Protein AF-A0A531N8F2-F1 (afdb_monomer_lite)

pLDDT: mean 98.04, std 1.01, range [92.44, 98.88]

Foldseek 3Di:
DWFWWAQFAAQPVRTDIDDDDADDAAAQKFKFQFPDFDDDPVQNCCSNVVPVLAPHDGAADGFWTWGFGCGDHHPDDPDDGGDTDIDRFDVPYGQRRRGRIGIGGPVD

Structure (mmCIF, N/CA/C/O backbone):
data_AF-A0A531N8F2-F1
#
_entry.id   AF-A0A531N8F2-F1
#
loop_
_atom_site.group_PDB
_atom_site.id
_atom_site.type_symbol
_atom_site.label_atom_id
_atom_site.label_alt_id
_atom_site.label_comp_id
_atom_site.label_asym_id
_atom_site.label_entity_id
_atom_site.label_seq_id
_atom_site.pdbx_PDB_ins_code
_atom_site.Cartn_x
_at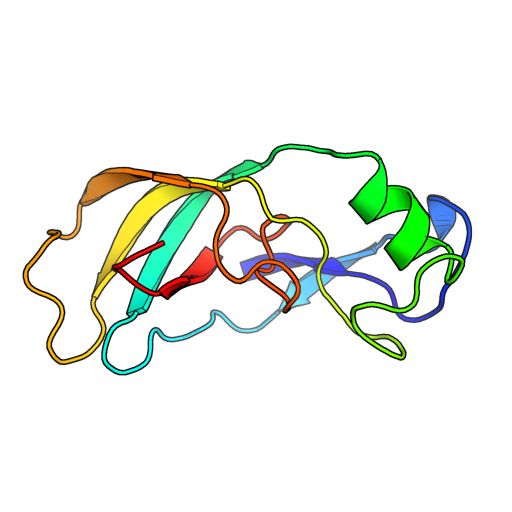om_site.Cartn_y
_atom_site.Cartn_z
_atom_site.occupancy
_atom_site.B_iso_or_equiv
_atom_site.auth_seq_id
_atom_site.auth_comp_id
_atom_site.auth_asym_id
_atom_site.auth_atom_id
_atom_site.pdbx_PDB_model_num
ATOM 1 N N . MET A 1 1 ? 0.338 -13.040 1.401 1.00 98.25 1 MET A N 1
ATOM 2 C CA . MET A 1 1 ? -0.453 -12.306 0.401 1.00 98.25 1 MET A CA 1
ATOM 3 C C . MET A 1 1 ? 0.253 -12.304 -0.941 1.00 98.25 1 MET A C 1
ATOM 5 O O . MET A 1 1 ? 1.481 -12.236 -0.986 1.00 98.25 1 MET A O 1
ATOM 9 N N . ARG A 1 2 ? -0.515 -12.277 -2.030 1.00 98.62 2 ARG A N 1
ATOM 10 C CA . ARG A 1 2 ? 0.023 -12.008 -3.365 1.00 98.62 2 ARG A CA 1
ATOM 11 C C . ARG A 1 2 ? 0.329 -10.523 -3.518 1.00 98.62 2 ARG A C 1
ATOM 13 O O . ARG A 1 2 ? -0.454 -9.665 -3.108 1.00 98.62 2 ARG A O 1
ATOM 20 N N . ALA A 1 3 ? 1.454 -10.226 -4.150 1.00 98.81 3 ALA A N 1
ATOM 21 C CA . ALA A 1 3 ? 1.844 -8.874 -4.522 1.00 98.81 3 ALA A CA 1
ATOM 22 C C . ALA A 1 3 ? 2.604 -8.865 -5.847 1.00 98.81 3 ALA A C 1
ATOM 24 O O . ALA A 1 3 ? 3.198 -9.870 -6.242 1.00 98.81 3 ALA A O 1
ATOM 25 N N . VAL A 1 4 ? 2.608 -7.717 -6.519 1.00 98.69 4 VAL A N 1
ATOM 26 C CA . VAL A 1 4 ? 3.492 -7.445 -7.654 1.00 98.69 4 VAL A CA 1
ATOM 27 C C . VAL A 1 4 ? 4.727 -6.714 -7.136 1.00 98.69 4 VAL A C 1
ATOM 29 O O . VAL A 1 4 ? 4.627 -5.644 -6.542 1.00 98.69 4 VAL A O 1
ATOM 32 N N . THR A 1 5 ? 5.897 -7.297 -7.361 1.00 98.44 5 THR A N 1
ATOM 33 C CA . THR A 1 5 ? 7.199 -6.775 -6.927 1.00 98.44 5 THR A CA 1
ATOM 34 C C . THR A 1 5 ? 8.185 -6.768 -8.096 1.00 98.44 5 THR A C 1
ATOM 36 O O . THR A 1 5 ? 7.867 -7.231 -9.192 1.00 98.44 5 THR A O 1
ATOM 39 N N . GLN A 1 6 ? 9.389 -6.255 -7.870 1.00 98.31 6 GLN A N 1
ATOM 40 C CA . GLN A 1 6 ? 10.507 -6.306 -8.807 1.00 98.31 6 GLN A CA 1
ATOM 41 C C . GLN A 1 6 ? 11.825 -6.508 -8.057 1.00 98.31 6 GLN A C 1
ATOM 43 O O . GLN A 1 6 ? 11.951 -6.086 -6.912 1.00 98.31 6 GLN A O 1
ATOM 48 N N . ASN A 1 7 ? 12.816 -7.119 -8.710 1.00 97.69 7 ASN A N 1
ATOM 49 C CA . ASN A 1 7 ? 14.173 -7.309 -8.165 1.00 97.69 7 ASN A CA 1
ATOM 50 C C . ASN A 1 7 ? 15.232 -6.458 -8.885 1.00 97.69 7 ASN A C 1
ATOM 52 O O . ASN A 1 7 ? 16.401 -6.466 -8.512 1.00 97.69 7 ASN A O 1
ATOM 56 N N . SER A 1 8 ? 14.828 -5.738 -9.927 1.00 98.12 8 SER A N 1
ATOM 57 C CA . SER A 1 8 ? 15.653 -4.818 -10.703 1.00 98.12 8 SER A CA 1
ATOM 58 C C . SER A 1 8 ? 14.772 -3.700 -11.253 1.00 98.12 8 SER A C 1
ATOM 60 O O . SER A 1 8 ? 13.548 -3.832 -11.309 1.00 98.12 8 SER A O 1
ATOM 62 N N . VAL A 1 9 ? 15.385 -2.580 -11.627 1.00 98.38 9 VAL A N 1
ATOM 63 C CA . VAL A 1 9 ? 14.698 -1.515 -12.363 1.00 98.38 9 VAL A CA 1
ATOM 64 C C . VAL A 1 9 ? 14.637 -1.850 -13.854 1.00 98.38 9 VAL A C 1
ATOM 66 O O . VAL A 1 9 ? 15.547 -2.488 -14.385 1.00 98.38 9 VAL A O 1
ATOM 69 N N . GLY A 1 10 ? 13.575 -1.424 -14.544 1.00 98.19 10 GLY A N 1
ATOM 70 C CA . GLY A 1 10 ? 13.467 -1.615 -15.992 1.00 98.19 10 GLY A CA 1
ATOM 71 C C . GLY A 1 10 ? 12.076 -1.422 -16.600 1.00 98.19 10 GLY A C 1
ATOM 72 O O . GLY A 1 10 ? 11.206 -0.707 -16.082 1.00 98.19 10 GLY A O 1
ATOM 73 N N . GLY A 1 11 ? 11.880 -2.048 -17.763 1.00 98.31 11 GLY A N 1
ATOM 74 C CA . GLY A 1 11 ? 10.587 -2.111 -18.442 1.00 98.31 11 GLY A CA 1
ATOM 75 C C . GLY A 1 11 ? 9.536 -2.873 -17.622 1.00 98.31 11 GLY A C 1
ATOM 76 O O . GLY A 1 11 ? 9.827 -3.359 -16.533 1.00 98.31 11 GLY A O 1
ATOM 77 N N . PRO A 1 12 ? 8.279 -2.961 -18.087 1.00 98.19 12 PRO A N 1
ATOM 78 C CA . PRO A 1 12 ? 7.224 -3.688 -17.371 1.00 98.19 12 PRO A CA 1
ATOM 79 C C . PRO A 1 12 ? 7.548 -5.166 -17.090 1.00 98.19 12 PRO A C 1
ATOM 81 O O . PRO A 1 12 ? 6.991 -5.744 -16.166 1.00 98.19 12 PRO A O 1
ATOM 84 N N . ASP A 1 13 ? 8.454 -5.756 -17.865 1.00 98.38 13 ASP A N 1
ATOM 85 C CA . ASP A 1 13 ? 8.941 -7.133 -17.772 1.00 98.38 13 ASP A CA 1
ATOM 86 C C . ASP A 1 13 ? 9.709 -7.455 -16.478 1.00 98.38 13 ASP A C 1
ATOM 88 O O . ASP A 1 13 ? 9.856 -8.629 -16.144 1.00 98.38 13 ASP A O 1
ATOM 92 N N . VAL A 1 14 ? 10.139 -6.446 -15.708 1.00 98.50 14 VAL A N 1
ATOM 93 C CA . VAL A 1 14 ? 10.741 -6.666 -14.376 1.00 98.50 14 VAL A CA 1
ATOM 94 C C . VAL A 1 14 ? 9.710 -6.980 -13.288 1.00 98.50 14 VAL A C 1
ATOM 96 O O . VAL A 1 14 ? 10.088 -7.413 -12.197 1.00 98.50 14 VAL A O 1
ATOM 99 N N . LEU A 1 15 ? 8.420 -6.735 -13.556 1.00 98.62 15 LEU A N 1
ATOM 100 C CA . LEU A 1 15 ? 7.343 -6.975 -12.602 1.00 98.62 15 LEU A CA 1
ATOM 101 C C . LEU A 1 15 ? 7.031 -8.468 -12.517 1.00 98.62 15 LEU A C 1
ATOM 103 O O . LEU A 1 15 ? 6.715 -9.116 -13.514 1.00 98.62 15 LEU A O 1
ATOM 107 N N . VAL A 1 16 ? 7.050 -8.995 -11.299 1.00 98.56 16 VAL A N 1
ATOM 108 C CA . VAL A 1 16 ? 6.733 -10.392 -11.002 1.00 98.56 16 VAL A CA 1
ATOM 109 C C . VAL A 1 16 ? 5.690 -10.472 -9.898 1.00 98.56 16 VAL A C 1
ATOM 111 O O . VAL A 1 16 ? 5.714 -9.698 -8.941 1.00 98.56 16 VAL A O 1
ATOM 114 N N . THR A 1 17 ? 4.771 -11.427 -10.009 1.00 98.50 17 THR A N 1
ATOM 115 C CA . THR A 1 17 ? 3.881 -11.778 -8.899 1.00 98.50 17 THR A CA 1
ATOM 116 C C . THR A 1 17 ? 4.618 -12.699 -7.934 1.00 98.50 17 THR A C 1
ATOM 118 O O . THR A 1 17 ? 5.217 -13.687 -8.357 1.00 98.50 17 THR A O 1
ATOM 121 N N . ALA A 1 18 ? 4.556 -12.395 -6.641 1.00 98.25 18 ALA A N 1
ATOM 122 C CA . ALA A 1 18 ? 5.148 -13.201 -5.582 1.00 98.25 18 ALA A CA 1
ATOM 123 C C . ALA A 1 18 ? 4.182 -13.357 -4.401 1.00 98.25 18 ALA A C 1
ATOM 125 O O . ALA A 1 18 ? 3.343 -12.490 -4.152 1.00 98.25 18 ALA A O 1
ATOM 126 N N . GLU A 1 19 ? 4.336 -14.453 -3.661 1.00 98.50 19 GLU A N 1
ATOM 127 C CA . GLU A 1 19 ? 3.751 -14.612 -2.328 1.00 98.50 19 GLU A CA 1
ATOM 128 C C . GLU A 1 19 ? 4.693 -13.974 -1.305 1.00 98.50 19 GLU A C 1
ATOM 130 O O . GLU A 1 19 ? 5.850 -14.380 -1.178 1.00 98.50 19 GLU A O 1
ATOM 135 N N . LEU A 1 20 ? 4.205 -12.968 -0.585 1.00 97.94 20 LEU A N 1
ATOM 136 C CA . LEU A 1 20 ? 4.940 -12.247 0.450 1.00 97.94 20 LEU A CA 1
ATOM 137 C C . LEU A 1 20 ? 4.224 -12.371 1.802 1.00 97.94 20 LEU A C 1
ATOM 139 O O . LEU A 1 20 ? 3.011 -12.599 1.830 1.00 97.94 20 LEU A O 1
ATOM 143 N N . PRO A 1 21 ? 4.934 -12.215 2.933 1.00 98.12 21 PRO A N 1
ATOM 144 C CA . PRO A 1 21 ? 4.294 -12.152 4.241 1.00 98.12 21 PRO A CA 1
ATOM 145 C C . PRO A 1 21 ? 3.254 -11.031 4.304 1.00 98.12 21 PRO A C 1
ATOM 147 O O . PRO A 1 21 ? 3.465 -9.948 3.754 1.00 98.12 21 PRO A O 1
ATOM 150 N N . ASP A 1 22 ? 2.151 -11.285 5.001 1.00 98.44 22 ASP A N 1
ATOM 151 C CA . ASP A 1 22 ? 1.145 -10.257 5.255 1.00 98.44 22 ASP A CA 1
ATOM 152 C C . ASP A 1 22 ? 1.749 -9.164 6.159 1.00 98.44 22 ASP A C 1
ATOM 154 O O . ASP A 1 22 ? 2.421 -9.485 7.148 1.00 98.44 22 ASP A O 1
ATOM 158 N N . PRO A 1 23 ? 1.551 -7.872 5.844 1.00 98.00 23 PRO A N 1
ATOM 159 C CA . PRO A 1 23 ? 2.010 -6.794 6.699 1.00 98.00 23 PRO A CA 1
ATOM 160 C C . PRO A 1 23 ? 1.096 -6.666 7.921 1.00 98.00 23 PRO A C 1
ATOM 162 O O . PRO A 1 23 ? -0.110 -6.897 7.847 1.00 98.00 23 PRO A O 1
ATOM 165 N N . SER A 1 24 ? 1.665 -6.221 9.039 1.00 97.94 24 SER A N 1
ATOM 166 C CA . SER A 1 24 ? 0.905 -5.879 10.246 1.00 97.94 24 SER A CA 1
ATOM 167 C C . SER A 1 24 ? 0.835 -4.359 10.408 1.00 97.94 24 SER A C 1
ATOM 169 O O . SER A 1 24 ? 1.878 -3.708 10.287 1.00 97.94 24 SER A O 1
ATOM 171 N N . PRO A 1 25 ? -0.340 -3.780 10.720 1.00 98.31 25 PRO A N 1
ATOM 172 C CA . PRO A 1 25 ? -0.455 -2.346 10.954 1.00 98.31 25 PRO A CA 1
ATOM 173 C C . PRO A 1 25 ? 0.240 -1.964 12.266 1.00 98.31 25 PRO A C 1
ATOM 175 O O . PRO A 1 25 ? 0.066 -2.618 13.299 1.00 98.31 25 PRO A O 1
ATOM 178 N N . LYS A 1 26 ? 1.041 -0.898 12.234 1.00 98.31 26 LYS A N 1
ATOM 179 C CA . LYS A 1 26 ? 1.672 -0.308 13.425 1.00 98.31 26 LYS A CA 1
ATOM 180 C C . LYS A 1 26 ? 0.714 0.651 14.132 1.00 98.31 26 LYS A C 1
ATOM 182 O O . LYS A 1 26 ? -0.408 0.871 13.694 1.00 98.31 26 LYS A O 1
ATOM 187 N N . ALA A 1 27 ? 1.152 1.241 15.245 1.00 98.50 27 ALA A N 1
ATOM 188 C CA . ALA A 1 27 ? 0.385 2.296 15.905 1.00 98.50 27 ALA A CA 1
ATOM 189 C C . ALA A 1 27 ? 0.058 3.437 14.922 1.00 98.50 27 ALA A C 1
ATOM 191 O O . ALA A 1 27 ? 0.946 3.899 14.207 1.00 98.50 27 ALA A O 1
ATOM 192 N N . GLY A 1 28 ? -1.206 3.866 14.893 1.00 98.50 28 GLY A N 1
ATOM 193 C CA . GLY A 1 28 ? -1.702 4.884 13.961 1.00 98.50 28 GLY A CA 1
ATOM 194 C C . GLY A 1 28 ? -1.954 4.405 12.526 1.00 98.50 28 GLY A C 1
ATOM 195 O O . GLY A 1 28 ? -2.321 5.220 11.688 1.00 98.50 28 GLY A O 1
ATOM 196 N N . GLU A 1 29 ? -1.783 3.116 12.223 1.00 98.69 29 GLU A N 1
ATOM 197 C CA . GLU A 1 29 ? -2.011 2.561 10.883 1.00 98.69 29 GLU A CA 1
ATOM 198 C C . GLU A 1 29 ? -3.259 1.676 10.832 1.00 98.69 29 GLU A C 1
ATOM 200 O O . GLU A 1 29 ? -3.660 1.065 11.823 1.00 98.69 29 GLU A O 1
ATOM 205 N N . VAL A 1 30 ? -3.841 1.548 9.646 1.00 98.69 30 VAL A N 1
ATOM 206 C CA . VAL A 1 30 ? -4.835 0.528 9.311 1.00 98.69 30 VAL A CA 1
ATOM 207 C C . VAL A 1 30 ? -4.238 -0.466 8.324 1.00 98.69 30 VAL A C 1
ATOM 209 O O . VAL A 1 30 ? -3.407 -0.118 7.485 1.00 98.69 30 VAL A O 1
ATOM 212 N N . LEU A 1 31 ? -4.661 -1.722 8.423 1.00 98.81 31 LEU A N 1
ATOM 213 C CA . LEU A 1 31 ? -4.425 -2.718 7.389 1.00 98.81 31 LEU A CA 1
ATOM 214 C C . LEU A 1 31 ? -5.618 -2.696 6.444 1.00 98.81 31 LEU A C 1
ATOM 216 O O . LEU A 1 31 ? -6.738 -2.964 6.872 1.00 98.81 31 LEU A O 1
ATOM 220 N N . VAL A 1 32 ? -5.387 -2.396 5.174 1.00 98.88 32 VAL A N 1
ATOM 221 C CA . VAL A 1 32 ? -6.421 -2.397 4.139 1.00 98.88 32 VAL A CA 1
ATOM 222 C C . VAL A 1 32 ? -6.285 -3.661 3.308 1.00 98.88 32 VAL A C 1
ATOM 224 O O . VAL A 1 32 ? -5.216 -3.929 2.764 1.00 98.88 32 VAL A O 1
ATOM 227 N N . ARG A 1 33 ? -7.377 -4.416 3.171 1.00 98.88 33 ARG A N 1
ATOM 228 C CA . ARG A 1 33 ? -7.529 -5.440 2.140 1.00 98.88 33 ARG A CA 1
ATOM 229 C C . ARG A 1 33 ? -7.874 -4.764 0.826 1.00 98.88 33 ARG A C 1
ATOM 231 O O . ARG A 1 33 ? -9.001 -4.303 0.633 1.00 98.88 33 ARG A O 1
ATOM 238 N N . VAL A 1 34 ? -6.882 -4.678 -0.049 1.00 98.81 34 VAL A N 1
ATOM 239 C CA . VAL A 1 34 ? -6.959 -3.948 -1.311 1.00 98.81 34 VAL A CA 1
ATOM 240 C C . VAL A 1 34 ? -7.897 -4.686 -2.263 1.00 98.81 34 VAL A C 1
ATOM 242 O O . VAL A 1 34 ? -7.715 -5.866 -2.556 1.00 98.81 34 VAL A O 1
ATOM 245 N N . LYS A 1 35 ? -8.922 -3.980 -2.742 1.00 98.62 35 LYS A N 1
ATOM 246 C CA . LYS A 1 35 ? -9.856 -4.455 -3.774 1.00 98.62 35 LYS A CA 1
ATOM 247 C C . LYS A 1 35 ? -9.503 -3.889 -5.148 1.00 98.62 35 LYS A C 1
ATOM 249 O O . LYS A 1 35 ? -9.706 -4.571 -6.150 1.00 98.62 35 LYS A O 1
ATOM 254 N N . ALA A 1 36 ? -8.981 -2.665 -5.200 1.00 98.56 36 ALA A N 1
ATOM 255 C CA . ALA A 1 36 ? -8.465 -2.054 -6.416 1.00 98.56 36 ALA A CA 1
ATOM 256 C C . ALA A 1 36 ? -7.265 -1.152 -6.107 1.00 98.56 36 ALA A C 1
ATOM 258 O O . ALA A 1 36 ? -7.188 -0.546 -5.038 1.00 98.56 36 ALA A O 1
ATOM 259 N N . ALA A 1 37 ? -6.356 -1.049 -7.075 1.00 98.50 37 ALA A N 1
ATOM 260 C CA . ALA A 1 37 ? -5.224 -0.135 -7.038 1.00 98.50 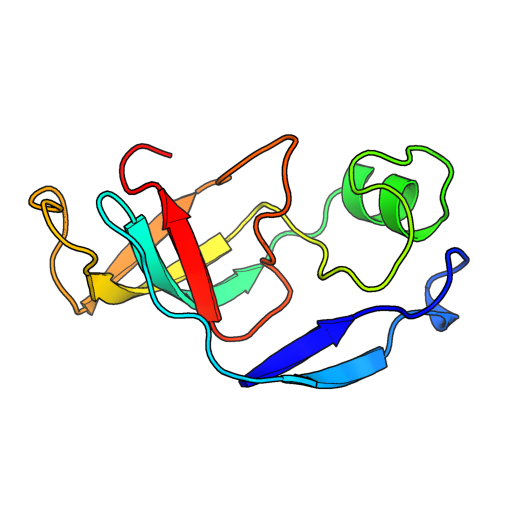37 ALA A CA 1
ATOM 261 C C . ALA A 1 37 ? -5.201 0.719 -8.310 1.00 98.50 37 ALA A C 1
ATOM 263 O O . ALA A 1 37 ? -5.491 0.222 -9.403 1.00 98.50 37 ALA A O 1
ATOM 264 N N . GLY A 1 38 ? -4.867 1.999 -8.166 1.00 98.25 38 GLY A N 1
ATOM 265 C CA . GLY A 1 38 ? -4.665 2.903 -9.297 1.00 98.25 38 GLY A CA 1
ATOM 266 C C . GLY A 1 38 ? -3.263 2.759 -9.888 1.00 98.25 38 GLY A C 1
ATOM 267 O O . GLY A 1 38 ? -2.292 2.568 -9.158 1.00 98.25 38 GLY A O 1
ATOM 268 N N . ILE A 1 39 ? -3.157 2.860 -11.215 1.00 98.00 39 ILE A N 1
ATOM 269 C CA . ILE A 1 39 ? -1.876 2.904 -11.930 1.00 98.00 39 ILE A CA 1
ATOM 270 C C . ILE A 1 39 ? -1.630 4.334 -12.395 1.00 98.00 39 ILE A C 1
ATOM 272 O O . ILE A 1 39 ? -2.429 4.894 -13.146 1.00 98.00 39 ILE A O 1
ATOM 276 N N . ASN A 1 40 ? -0.495 4.896 -11.993 1.00 98.06 40 ASN A N 1
ATOM 277 C CA . ASN A 1 40 ? -0.108 6.273 -12.255 1.00 98.06 40 ASN A CA 1
ATOM 278 C C . ASN A 1 40 ? 1.239 6.356 -12.998 1.00 98.06 40 ASN A C 1
ATOM 280 O O . ASN A 1 40 ? 2.073 5.454 -12.894 1.00 98.06 40 ASN A O 1
ATOM 284 N N . PRO A 1 41 ? 1.525 7.462 -13.717 1.00 98.25 41 PRO A N 1
ATOM 285 C CA . PRO A 1 41 ? 2.806 7.643 -14.408 1.00 98.25 41 PRO A CA 1
ATOM 286 C C . PRO A 1 41 ? 4.042 7.521 -13.501 1.00 98.25 41 PRO A C 1
ATOM 288 O O . PRO A 1 41 ? 5.079 7.023 -13.946 1.00 98.25 41 PRO A O 1
ATOM 291 N N . VAL A 1 42 ? 3.935 7.937 -12.231 1.00 98.00 42 VAL A N 1
ATOM 292 C CA . VAL A 1 42 ? 5.031 7.826 -11.253 1.00 98.00 42 VAL A CA 1
ATOM 293 C C . VAL A 1 42 ? 5.422 6.370 -11.002 1.00 98.00 42 VAL A C 1
ATOM 295 O O . VAL A 1 42 ? 6.611 6.085 -10.900 1.00 98.00 42 VAL A O 1
ATOM 298 N N . ASP A 1 43 ? 4.466 5.438 -11.023 1.00 98.25 43 ASP A N 1
ATOM 299 C CA . ASP A 1 43 ? 4.728 4.009 -10.825 1.00 98.25 43 ASP A CA 1
ATOM 300 C C . ASP A 1 43 ? 5.669 3.492 -11.917 1.00 98.25 43 ASP A C 1
ATOM 302 O O . ASP A 1 43 ? 6.664 2.828 -11.636 1.00 98.25 43 ASP A O 1
ATOM 306 N N . GLY A 1 44 ? 5.405 3.870 -13.172 1.00 98.25 44 GLY A N 1
ATOM 307 C CA . GLY A 1 44 ? 6.260 3.535 -14.309 1.00 98.25 44 GLY A CA 1
ATOM 308 C C . GLY A 1 44 ? 7.646 4.181 -14.232 1.00 98.25 44 GLY A C 1
ATOM 309 O O . GLY A 1 44 ? 8.634 3.536 -14.586 1.00 98.25 44 GLY A O 1
ATOM 310 N N . ALA A 1 45 ? 7.732 5.428 -13.760 1.00 98.31 45 ALA A N 1
ATOM 311 C CA . ALA A 1 45 ? 9.000 6.141 -13.608 1.00 98.31 45 ALA A CA 1
ATOM 312 C C . ALA A 1 45 ? 9.879 5.544 -12.494 1.00 98.31 45 ALA A C 1
ATOM 314 O O . ALA A 1 45 ? 11.081 5.370 -12.702 1.00 98.31 45 ALA A O 1
ATOM 315 N N . VAL A 1 46 ? 9.282 5.184 -11.351 1.00 98.44 46 VAL A N 1
ATOM 316 C CA . VAL A 1 46 ? 9.958 4.511 -10.230 1.00 98.44 46 VAL A CA 1
ATOM 317 C C . VAL A 1 46 ? 10.373 3.096 -10.633 1.00 98.44 46 VAL A C 1
ATOM 319 O O . VAL A 1 46 ? 11.539 2.744 -10.476 1.00 98.44 46 VAL A O 1
ATOM 322 N N . ARG A 1 47 ? 9.469 2.314 -11.247 1.00 98.56 47 ARG A N 1
ATOM 323 C CA . ARG A 1 47 ? 9.758 0.966 -11.774 1.00 98.56 47 ARG A CA 1
ATOM 324 C C . ARG A 1 47 ? 10.988 0.957 -12.681 1.00 98.56 47 ARG A C 1
ATOM 326 O O . ARG A 1 47 ? 11.842 0.081 -12.565 1.00 98.56 47 ARG A O 1
ATOM 333 N N . ALA A 1 48 ? 11.063 1.933 -13.586 1.00 98.31 48 ALA A N 1
ATOM 334 C CA . ALA A 1 48 ? 12.133 2.055 -14.569 1.00 98.31 48 ALA A CA 1
ATOM 335 C C . ALA A 1 48 ? 13.446 2.623 -14.006 1.00 98.31 48 ALA A C 1
ATOM 337 O O . ALA A 1 48 ? 14.433 2.654 -14.733 1.00 98.31 48 ALA A O 1
ATOM 338 N N . GLY A 1 49 ? 13.471 3.088 -12.752 1.00 97.75 49 GLY A N 1
ATOM 339 C CA . GLY A 1 49 ? 14.640 3.748 -12.160 1.00 97.75 49 GLY A CA 1
ATOM 340 C C . GLY A 1 49 ? 14.857 5.191 -12.635 1.00 97.75 49 GLY A C 1
ATOM 341 O O . GLY A 1 49 ? 15.827 5.829 -12.242 1.00 97.75 49 GLY A O 1
ATOM 342 N N . ASN A 1 50 ? 13.941 5.743 -13.438 1.00 97.50 50 ASN A N 1
ATOM 343 C CA . ASN A 1 50 ? 14.011 7.126 -13.928 1.00 97.50 50 ASN A CA 1
ATOM 344 C C . ASN A 1 50 ? 13.675 8.153 -12.837 1.00 97.50 50 ASN A C 1
ATOM 346 O O . ASN A 1 50 ? 14.014 9.329 -12.955 1.00 97.50 50 ASN A O 1
ATOM 350 N N . TYR A 1 51 ? 12.977 7.712 -11.791 1.00 96.62 51 TYR A N 1
ATOM 351 C CA . TYR A 1 51 ? 12.641 8.513 -10.623 1.00 96.62 51 TYR A CA 1
ATOM 352 C C . TYR A 1 51 ? 12.776 7.637 -9.368 1.00 96.62 51 TYR A C 1
ATOM 354 O O . TYR A 1 51 ? 11.790 7.032 -8.956 1.00 96.62 51 TYR A O 1
ATOM 362 N N . PRO A 1 52 ? 13.982 7.490 -8.783 1.00 94.12 52 PRO A N 1
ATOM 363 C CA . PRO A 1 52 ? 14.291 6.475 -7.765 1.00 94.12 52 PRO A CA 1
ATOM 364 C C . PRO A 1 52 ? 13.746 6.833 -6.368 1.00 94.12 52 PRO A C 1
ATOM 366 O O . PRO A 1 52 ? 14.467 6.848 -5.374 1.00 94.12 52 PRO A O 1
ATOM 369 N N . LEU A 1 53 ? 12.448 7.127 -6.286 1.00 96.31 53 LEU A N 1
ATOM 370 C CA . LEU A 1 53 ? 11.733 7.557 -5.082 1.00 96.31 53 LEU A CA 1
ATOM 371 C C . LEU A 1 53 ? 11.825 6.538 -3.935 1.00 96.31 53 LEU A C 1
ATOM 373 O O . LEU A 1 53 ? 11.868 6.916 -2.767 1.00 96.31 53 LEU A O 1
ATOM 377 N N . LEU A 1 54 ? 11.863 5.249 -4.286 1.00 97.06 54 LEU A N 1
ATOM 378 C CA . LEU A 1 54 ? 11.936 4.124 -3.351 1.00 97.06 54 LEU A CA 1
ATOM 379 C C . LEU A 1 54 ? 13.356 3.546 -3.208 1.00 97.06 54 LEU A C 1
ATOM 381 O O . LEU A 1 54 ? 13.539 2.566 -2.493 1.00 97.06 54 LEU A O 1
ATOM 385 N N . GLY A 1 55 ? 14.360 4.152 -3.851 1.00 95.94 55 GLY A N 1
ATOM 386 C CA . GLY A 1 55 ? 15.719 3.613 -3.906 1.00 95.94 55 GLY A CA 1
ATOM 387 C C . GLY A 1 55 ? 15.830 2.385 -4.815 1.00 95.94 55 GLY A C 1
ATOM 388 O O . GLY A 1 55 ? 15.220 2.342 -5.883 1.00 95.94 55 GLY A O 1
ATOM 389 N N . GLU A 1 56 ? 16.628 1.405 -4.391 1.00 96.19 56 GLU A N 1
ATOM 390 C CA . GLU A 1 56 ? 16.854 0.165 -5.137 1.00 96.19 56 GLU A CA 1
ATOM 391 C C . GLU A 1 56 ? 15.838 -0.928 -4.754 1.00 96.19 56 GLU A C 1
ATOM 393 O O . GLU A 1 56 ? 15.452 -1.025 -3.586 1.00 96.19 56 GLU A O 1
ATOM 398 N N . PRO A 1 57 ? 15.417 -1.783 -5.705 1.00 96.88 57 PRO A N 1
ATOM 399 C CA . PRO A 1 57 ? 14.586 -2.954 -5.426 1.00 96.88 57 PRO A CA 1
ATOM 400 C C . PRO A 1 57 ? 15.203 -3.924 -4.391 1.00 96.88 57 PRO A C 1
ATOM 402 O O . PRO A 1 57 ? 16.428 -3.978 -4.253 1.00 96.88 57 PRO A O 1
ATOM 405 N N . PRO A 1 58 ? 14.389 -4.759 -3.709 1.00 97.56 58 PRO A N 1
ATOM 406 C CA . PRO A 1 58 ? 12.972 -4.998 -3.979 1.00 97.56 58 PRO A CA 1
ATOM 407 C C . PRO A 1 58 ? 12.026 -3.993 -3.317 1.00 97.56 58 PRO A C 1
ATOM 409 O O . PRO A 1 58 ? 12.186 -3.633 -2.153 1.00 97.56 58 PRO A O 1
ATOM 412 N N . PHE A 1 59 ? 10.983 -3.606 -4.051 1.00 97.88 59 PHE A N 1
ATOM 413 C CA . PHE A 1 59 ? 9.879 -2.786 -3.550 1.00 97.88 59 PHE A CA 1
ATOM 414 C C . PHE A 1 59 ? 8.557 -3.156 -4.233 1.00 97.88 59 PHE A C 1
ATOM 416 O O . PHE A 1 59 ? 8.541 -3.729 -5.324 1.00 97.88 59 PHE A O 1
ATOM 423 N N . ILE A 1 60 ? 7.444 -2.797 -3.590 1.00 98.44 60 ILE A N 1
ATOM 424 C CA . ILE A 1 60 ? 6.087 -2.928 -4.138 1.00 98.44 60 ILE A CA 1
ATOM 425 C C . ILE A 1 60 ? 5.607 -1.529 -4.521 1.00 98.44 60 ILE A C 1
ATOM 427 O O . ILE A 1 60 ? 5.658 -0.610 -3.705 1.00 98.44 60 ILE A O 1
ATOM 431 N N . LEU A 1 61 ? 5.149 -1.373 -5.759 1.00 98.44 61 LEU A N 1
ATOM 432 C CA . LEU A 1 61 ? 4.689 -0.096 -6.304 1.00 98.44 61 LEU A CA 1
ATOM 433 C C . LEU A 1 61 ? 3.242 0.234 -5.912 1.00 98.44 61 LEU A C 1
ATOM 435 O O . LEU A 1 61 ? 2.519 -0.583 -5.332 1.00 98.44 61 LEU A O 1
ATOM 439 N N . GLY A 1 62 ? 2.836 1.445 -6.292 1.00 98.12 62 GLY A N 1
ATOM 440 C CA . GLY A 1 62 ? 1.470 1.931 -6.219 1.00 98.12 62 GLY A CA 1
ATOM 441 C C . GLY A 1 62 ? 1.162 2.670 -4.918 1.00 98.12 62 GLY A C 1
ATOM 442 O O . GLY A 1 62 ? 1.585 2.270 -3.826 1.00 98.12 62 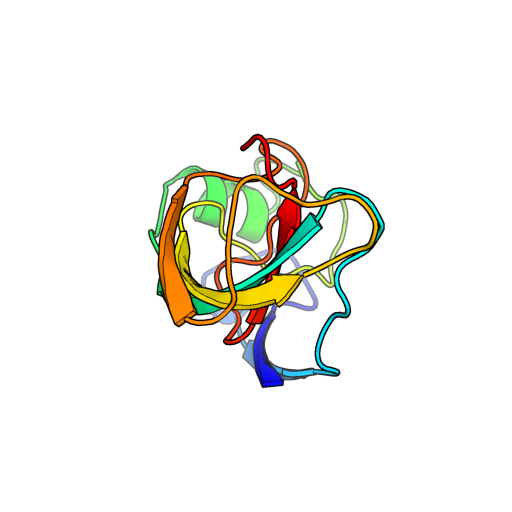GLY A O 1
ATOM 443 N N . TRP A 1 63 ? 0.393 3.746 -5.077 1.00 98.25 63 TRP A N 1
ATOM 444 C CA . TRP A 1 63 ? -0.043 4.642 -4.006 1.00 98.25 63 TRP A CA 1
ATOM 445 C C . TRP A 1 63 ? -1.558 4.736 -3.886 1.00 98.25 63 TRP A C 1
ATOM 447 O O . TRP A 1 63 ? -2.048 4.843 -2.774 1.00 98.25 63 TRP A O 1
ATOM 457 N N . ASP A 1 64 ? -2.298 4.634 -4.987 1.00 98.19 64 ASP A N 1
ATOM 458 C CA . ASP A 1 64 ? -3.758 4.704 -4.946 1.00 98.19 64 ASP A CA 1
ATOM 459 C C . ASP A 1 64 ? -4.350 3.351 -4.557 1.00 98.19 64 ASP A C 1
ATOM 461 O O . ASP A 1 64 ?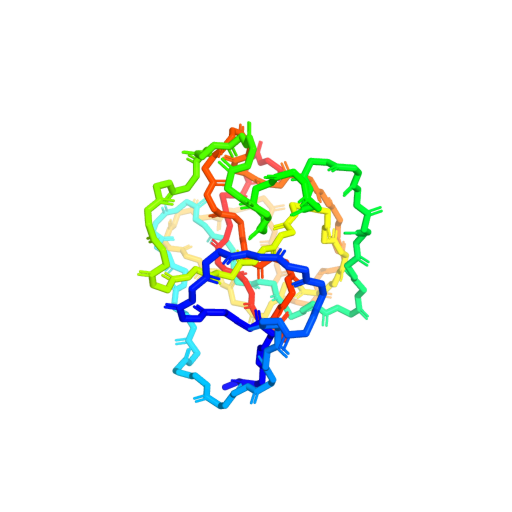 -4.160 2.360 -5.268 1.00 98.19 64 ASP A O 1
ATOM 465 N N . ILE A 1 65 ? -5.100 3.320 -3.457 1.00 98.19 65 ILE A N 1
ATOM 466 C CA . ILE A 1 65 ? -5.738 2.117 -2.915 1.00 98.19 65 ILE A CA 1
ATOM 467 C C . ILE A 1 65 ? -7.232 2.369 -2.737 1.00 98.19 65 ILE A C 1
ATOM 469 O O . ILE A 1 65 ? -7.640 3.424 -2.257 1.00 98.19 65 ILE A O 1
ATOM 473 N N . SER A 1 66 ? -8.054 1.364 -3.039 1.00 98.75 66 SER A N 1
ATOM 474 C CA . SER A 1 66 ? -9.384 1.221 -2.449 1.00 98.75 66 SER A CA 1
ATOM 475 C C . SER A 1 66 ? -9.615 -0.206 -1.968 1.00 98.75 66 SER A C 1
ATOM 477 O O . SER A 1 66 ? -9.100 -1.179 -2.531 1.00 98.75 66 SER A O 1
ATOM 479 N N . GLY A 1 67 ? -10.367 -0.353 -0.886 1.00 98.81 67 GLY A N 1
ATOM 480 C CA . GLY A 1 67 ? -10.512 -1.639 -0.228 1.00 98.81 67 GLY A CA 1
ATOM 481 C C . GLY A 1 67 ? -11.332 -1.564 1.043 1.00 98.81 67 GLY A C 1
ATOM 482 O O . GLY A 1 67 ? -12.130 -0.652 1.228 1.00 98.81 67 GLY A O 1
ATOM 483 N N . THR A 1 68 ? -11.126 -2.544 1.912 1.00 98.88 68 THR A N 1
ATOM 484 C CA . THR A 1 68 ? -11.775 -2.610 3.226 1.00 98.88 68 THR A CA 1
ATOM 485 C C . THR A 1 68 ? -10.749 -2.651 4.335 1.00 98.88 68 THR A C 1
ATOM 487 O O . THR A 1 68 ? -9.731 -3.329 4.201 1.00 98.88 68 THR A O 1
ATOM 490 N N . VAL A 1 69 ? -11.035 -1.998 5.455 1.00 98.88 69 VAL A N 1
ATOM 491 C CA . VAL A 1 69 ? -10.224 -2.116 6.668 1.00 98.88 69 VAL A CA 1
ATOM 492 C C . VAL A 1 69 ? -10.287 -3.559 7.180 1.00 98.88 69 VAL A C 1
ATOM 494 O O . VAL A 1 69 ? -11.340 -4.040 7.589 1.00 98.88 69 VAL A O 1
ATOM 497 N N . GLU A 1 70 ? -9.152 -4.247 7.157 1.00 98.81 70 GLU A N 1
ATOM 498 C CA . GLU A 1 70 ? -8.966 -5.626 7.617 1.00 98.81 70 GLU A CA 1
ATOM 499 C C . GLU A 1 70 ? -8.597 -5.674 9.105 1.00 98.81 70 GLU A C 1
ATOM 501 O O . GLU A 1 70 ? -9.091 -6.515 9.852 1.00 98.81 70 GLU A O 1
ATOM 506 N N . ALA A 1 71 ? -7.728 -4.762 9.546 1.00 98.81 71 ALA A N 1
ATOM 507 C CA . ALA A 1 71 ? -7.261 -4.681 10.926 1.00 98.81 71 ALA A CA 1
ATOM 508 C C . ALA A 1 71 ? -6.864 -3.247 11.295 1.00 98.81 71 ALA A C 1
ATOM 510 O O . ALA A 1 71 ? -6.543 -2.430 10.432 1.00 98.81 71 ALA A O 1
ATOM 511 N N . LEU A 1 72 ? -6.857 -2.957 12.595 1.00 98.75 72 LEU A N 1
ATOM 512 C CA . LEU A 1 72 ? -6.467 -1.662 13.144 1.00 98.75 72 LEU A CA 1
ATOM 513 C C . LEU A 1 72 ? -5.171 -1.795 13.938 1.00 98.75 72 LEU A C 1
ATOM 515 O O . LEU A 1 72 ? -5.001 -2.722 14.732 1.00 98.75 72 LEU A O 1
ATOM 519 N N . GLY A 1 73 ? -4.281 -0.832 13.752 1.00 98.62 73 GLY A N 1
ATOM 520 C CA . GLY A 1 73 ? -3.144 -0.605 14.619 1.00 98.62 73 GLY A CA 1
ATOM 521 C C . GLY A 1 73 ? -3.536 0.066 15.935 1.00 98.62 73 GLY A C 1
ATOM 522 O O . GLY A 1 73 ? -4.629 0.615 16.097 1.00 98.62 73 GLY A O 1
ATOM 523 N N . ALA A 1 74 ? -2.618 0.048 16.901 1.00 98.50 74 ALA A N 1
ATOM 524 C CA . ALA A 1 74 ? -2.847 0.666 18.204 1.00 98.50 74 ALA A CA 1
ATOM 525 C C . ALA A 1 74 ? -3.167 2.169 18.074 1.00 98.50 74 ALA A C 1
ATOM 527 O O . ALA A 1 74 ? -2.484 2.899 17.357 1.00 98.50 74 ALA A O 1
ATOM 528 N N . GLY A 1 75 ? -4.187 2.632 18.801 1.00 97.81 75 GLY A N 1
ATOM 529 C CA . GLY A 1 75 ? -4.565 4.048 18.867 1.00 97.81 75 GLY A CA 1
ATOM 530 C C . GLY A 1 75 ? -5.437 4.560 17.717 1.00 97.81 75 GLY A C 1
ATOM 531 O O . GLY A 1 75 ? -5.871 5.707 17.779 1.00 97.81 75 GLY A O 1
ATOM 532 N N . VAL A 1 76 ? -5.742 3.741 16.705 1.00 98.50 76 VAL A N 1
ATOM 533 C CA . VAL A 1 76 ? -6.676 4.132 15.640 1.00 98.50 76 VAL A CA 1
ATOM 534 C C . VAL A 1 76 ? -8.115 4.056 16.148 1.00 98.50 76 VAL A C 1
ATOM 536 O O . VAL A 1 76 ? -8.574 3.001 16.582 1.00 98.50 76 VAL A O 1
ATOM 539 N N . THR A 1 77 ? -8.831 5.179 16.081 1.00 97.81 77 THR A N 1
ATOM 540 C CA . THR A 1 77 ? -10.246 5.297 16.485 1.00 97.81 77 THR A CA 1
ATOM 541 C C . THR A 1 77 ? -11.145 5.874 15.389 1.00 97.81 77 THR A C 1
ATOM 543 O O . THR A 1 77 ? -12.364 5.873 15.544 1.00 97.81 77 THR A O 1
ATOM 546 N N . SER A 1 78 ? -10.565 6.351 14.283 1.00 97.88 78 SER A N 1
ATOM 547 C CA . SER A 1 78 ? -11.273 6.940 13.138 1.00 97.88 78 SER A CA 1
ATOM 548 C C . SER A 1 78 ? -11.979 5.912 12.248 1.00 97.88 78 SER A C 1
ATOM 550 O O . SER A 1 78 ? -12.867 6.289 11.489 1.00 97.88 78 SER A O 1
ATOM 552 N N . PHE A 1 79 ? -11.619 4.630 12.361 1.00 98.44 79 PHE A N 1
ATOM 553 C CA . PHE A 1 79 ? -12.130 3.539 11.530 1.00 98.44 79 PHE A CA 1
ATOM 554 C C . PHE A 1 79 ? -12.554 2.329 12.358 1.00 98.44 79 PHE A C 1
ATOM 556 O O . PHE A 1 79 ? -12.114 2.141 13.495 1.00 98.44 79 PHE A O 1
ATOM 563 N N . LYS A 1 80 ? -13.354 1.457 11.742 1.00 98.56 80 LYS A N 1
ATOM 564 C CA . LYS A 1 80 ? -13.634 0.098 12.216 1.00 98.56 80 LYS A CA 1
ATOM 565 C C . LYS A 1 80 ? -13.297 -0.935 11.142 1.00 98.56 80 LYS A C 1
ATOM 567 O O . LYS A 1 80 ? -13.341 -0.654 9.947 1.00 98.56 80 LYS A O 1
ATOM 572 N N . VAL A 1 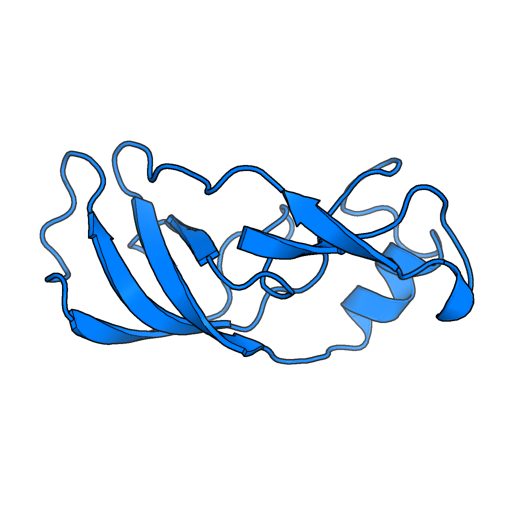81 ? -12.991 -2.156 11.580 1.00 98.75 81 VAL A N 1
ATOM 573 C CA . VAL A 1 81 ? -12.849 -3.307 10.675 1.00 98.75 81 VAL A CA 1
ATOM 574 C C . VAL A 1 81 ? -14.129 -3.462 9.849 1.00 98.75 81 VAL A C 1
ATOM 576 O O . VAL A 1 81 ? -15.233 -3.411 10.394 1.00 98.75 81 VAL A O 1
ATOM 579 N N . GLY A 1 82 ? -13.964 -3.642 8.541 1.00 98.75 82 GLY A N 1
ATOM 580 C CA . GLY A 1 82 ? -15.041 -3.743 7.561 1.00 98.75 82 GLY A CA 1
ATOM 581 C C . GLY A 1 82 ? -15.443 -2.427 6.891 1.00 98.75 82 GLY A C 1
ATOM 582 O O . GLY A 1 82 ? -16.224 -2.484 5.945 1.00 98.75 82 GLY A O 1
ATOM 583 N N . ASP A 1 83 ? -14.925 -1.270 7.319 1.00 98.88 83 ASP A N 1
ATOM 584 C CA . ASP A 1 83 ? -15.163 -0.007 6.606 1.00 98.88 83 ASP A CA 1
ATOM 585 C C . ASP A 1 83 ? -14.569 -0.061 5.192 1.00 98.88 83 ASP A C 1
ATOM 587 O O . ASP A 1 83 ? -13.416 -0.463 5.019 1.00 98.88 83 ASP A O 1
ATOM 591 N N . ASP A 1 84 ? -15.341 0.365 4.188 1.00 98.81 84 ASP A N 1
ATOM 592 C CA . ASP A 1 84 ? -14.817 0.623 2.846 1.00 98.81 84 ASP A CA 1
ATOM 593 C C . ASP A 1 84 ? -14.041 1.952 2.856 1.00 98.81 84 ASP A C 1
ATOM 595 O O . ASP A 1 84 ? -14.537 2.978 3.328 1.00 98.81 84 ASP A O 1
ATOM 599 N N . VAL A 1 85 ? -12.819 1.934 2.326 1.00 98.69 85 VAL A N 1
ATOM 600 C CA . VAL A 1 85 ? -11.887 3.070 2.328 1.00 98.69 85 VAL A CA 1
ATOM 601 C C . VAL A 1 85 ? -11.208 3.226 0.972 1.00 98.69 85 VAL A C 1
ATOM 603 O O . VAL A 1 85 ? -11.081 2.269 0.202 1.00 98.69 85 VAL A O 1
ATOM 606 N N . PHE A 1 86 ? -10.749 4.439 0.684 1.00 98.56 86 PHE A N 1
ATOM 607 C CA . PHE A 1 86 ? -9.864 4.740 -0.435 1.00 98.56 86 PHE A CA 1
ATOM 608 C C . PHE A 1 86 ? -8.927 5.889 -0.055 1.00 98.56 86 PHE A C 1
ATOM 610 O O . PHE A 1 86 ? -9.280 6.699 0.799 1.00 98.56 86 PHE A O 1
ATOM 617 N N . GLY A 1 87 ? -7.762 5.973 -0.691 1.00 97.50 87 GLY A N 1
ATOM 618 C CA . GLY A 1 87 ? -6.793 7.031 -0.415 1.00 97.50 87 GLY A CA 1
ATOM 619 C C . GLY A 1 87 ? -5.507 6.891 -1.222 1.00 97.50 87 GLY A C 1
ATOM 620 O O . GLY A 1 87 ? -5.338 5.926 -1.974 1.00 97.50 87 GLY A O 1
ATOM 621 N N . MET A 1 88 ? -4.606 7.857 -1.032 1.00 97.81 88 MET A N 1
ATOM 622 C CA . MET A 1 88 ? -3.254 7.869 -1.604 1.00 97.81 88 MET A CA 1
ATOM 623 C C . MET A 1 88 ? -2.209 7.906 -0.472 1.00 97.81 88 MET A C 1
ATOM 625 O O . MET A 1 88 ? -1.536 8.923 -0.272 1.00 97.81 88 MET A O 1
ATOM 629 N N . PRO A 1 89 ? -2.079 6.822 0.310 1.00 96.94 89 PRO A N 1
ATOM 630 C CA . PRO A 1 89 ? -1.222 6.807 1.483 1.00 96.94 89 PRO A CA 1
ATOM 631 C C . PRO A 1 89 ? 0.261 6.912 1.148 1.00 96.94 89 PRO A C 1
ATOM 633 O O . PRO A 1 89 ? 0.742 6.460 0.116 1.00 96.94 89 PRO A O 1
ATOM 636 N N . ARG A 1 90 ? 1.017 7.439 2.100 1.00 96.00 90 ARG A N 1
ATOM 637 C CA . ARG A 1 90 ? 2.472 7.479 2.226 1.00 96.00 90 ARG A CA 1
ATOM 638 C C . ARG A 1 90 ? 3.235 8.247 1.168 1.00 96.00 90 ARG A C 1
ATOM 640 O O . ARG A 1 90 ? 4.443 8.368 1.354 1.00 96.00 90 ARG A O 1
ATOM 647 N N . PHE A 1 91 ? 2.622 8.780 0.112 1.00 95.81 91 PHE A N 1
ATOM 648 C CA . PHE A 1 91 ? 3.368 9.472 -0.942 1.00 95.81 91 PHE A CA 1
ATOM 649 C C . PHE A 1 91 ? 4.245 10.597 -0.353 1.00 95.81 91 PHE A C 1
ATOM 651 O O . PHE A 1 91 ? 3.730 11.452 0.369 1.00 95.81 91 PHE A O 1
ATOM 658 N N . PRO A 1 92 ? 5.568 10.629 -0.625 1.00 94.94 92 PRO A N 1
ATOM 659 C CA . PRO A 1 92 ? 6.313 9.853 -1.632 1.00 94.94 92 PRO A CA 1
ATOM 660 C C . PRO A 1 92 ? 6.948 8.514 -1.176 1.00 94.94 92 PRO A C 1
ATOM 662 O O . PRO A 1 92 ? 7.679 7.888 -1.932 1.00 94.94 92 PRO A O 1
ATOM 665 N N . LYS A 1 93 ? 6.732 8.045 0.051 1.00 96.56 93 LYS A N 1
ATOM 666 C CA . LYS A 1 93 ? 7.219 6.747 0.563 1.00 96.56 93 LYS A CA 1
ATOM 667 C C . LYS A 1 93 ? 6.343 5.581 0.094 1.00 96.56 93 LYS A C 1
ATOM 669 O O . LYS A 1 93 ? 5.192 5.779 -0.264 1.00 96.56 93 LYS A O 1
ATOM 674 N N . GLN A 1 94 ? 6.859 4.354 0.153 1.00 97.12 94 GLN A N 1
ATOM 675 C CA . GLN A 1 94 ? 6.155 3.156 -0.323 1.00 97.12 94 GLN A CA 1
ATOM 676 C C . GLN A 1 94 ? 4.820 2.911 0.403 1.00 97.12 94 GLN A C 1
ATOM 678 O O . GLN A 1 94 ? 4.823 2.645 1.604 1.00 97.12 94 GLN A O 1
ATOM 683 N N . ALA A 1 95 ? 3.713 2.920 -0.346 1.00 97.31 95 ALA A N 1
ATOM 684 C CA . ALA A 1 95 ? 2.386 2.489 0.112 1.00 97.31 95 ALA A CA 1
ATOM 685 C C . ALA A 1 95 ? 2.095 1.003 -0.147 1.00 97.31 95 ALA A C 1
ATOM 687 O O . ALA A 1 95 ? 1.342 0.397 0.611 1.00 97.31 95 ALA A O 1
ATOM 688 N N . ALA A 1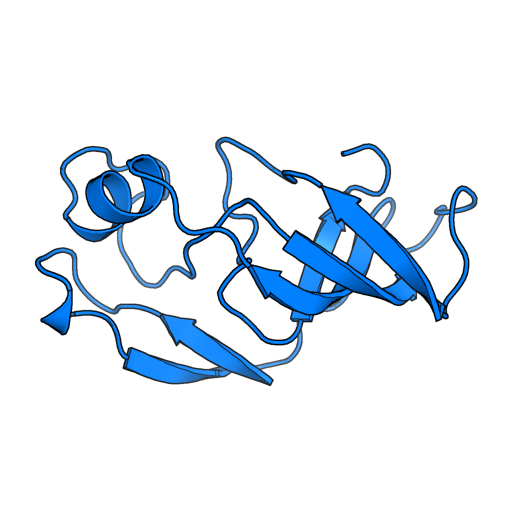 96 ? 2.730 0.416 -1.170 1.00 97.94 96 ALA A N 1
ATOM 689 C CA . ALA A 1 96 ? 2.556 -0.979 -1.578 1.00 97.94 96 ALA A CA 1
ATOM 690 C C . ALA A 1 96 ? 1.130 -1.323 -2.060 1.00 97.94 96 ALA A C 1
ATOM 692 O O . ALA A 1 96 ? 0.616 -2.396 -1.754 1.00 97.94 96 ALA A O 1
ATOM 693 N N . ALA A 1 97 ? 0.499 -0.434 -2.837 1.00 98.44 97 ALA A N 1
ATOM 694 C CA . ALA A 1 97 ? -0.861 -0.643 -3.344 1.00 98.44 97 ALA A CA 1
ATOM 695 C C . ALA A 1 97 ? -0.999 -1.854 -4.281 1.00 98.44 97 ALA A C 1
ATOM 697 O O . ALA A 1 97 ? -2.083 -2.418 -4.397 1.00 98.44 97 ALA A O 1
ATOM 698 N N . TYR A 1 98 ? 0.076 -2.286 -4.950 1.00 98.69 98 TYR A N 1
ATOM 699 C CA . TYR A 1 98 ? 0.057 -3.472 -5.817 1.00 98.69 98 TYR A CA 1
ATOM 700 C C . TYR A 1 98 ? 0.211 -4.783 -5.022 1.00 98.69 98 TYR A C 1
ATOM 702 O O . TYR A 1 98 ? 0.944 -5.692 -5.415 1.00 98.69 98 TYR A O 1
ATOM 710 N N . ALA A 1 99 ? -0.479 -4.886 -3.891 1.00 98.81 99 ALA A N 1
ATOM 711 C CA . ALA A 1 99 ? -0.538 -6.059 -3.031 1.00 98.81 99 ALA A CA 1
ATOM 712 C C . ALA A 1 99 ? -1.969 -6.274 -2.531 1.00 98.81 99 ALA A C 1
ATOM 714 O O . ALA A 1 99 ? -2.761 -5.339 -2.500 1.00 98.81 99 ALA A O 1
ATOM 715 N N . GLU A 1 100 ? -2.315 -7.496 -2.122 1.00 98.81 100 GLU A N 1
ATOM 716 C CA . GLU A 1 100 ? -3.656 -7.775 -1.582 1.00 98.81 100 GLU A CA 1
ATOM 717 C C . GLU A 1 100 ? -3.905 -7.119 -0.214 1.00 98.81 100 GLU A C 1
ATOM 719 O O . GLU A 1 100 ? -5.061 -6.901 0.152 1.00 98.81 100 GLU A O 1
ATOM 724 N N . LEU A 1 101 ? -2.848 -6.803 0.544 1.00 98.81 101 LEU A N 1
ATOM 725 C CA . LEU A 1 101 ? -2.926 -6.090 1.818 1.00 98.81 101 LEU A CA 1
ATOM 726 C C . LEU A 1 101 ? -1.887 -4.960 1.878 1.00 98.81 101 LEU A C 1
ATOM 728 O O . LEU A 1 101 ? -0.738 -5.140 1.477 1.00 98.81 101 LEU A O 1
ATOM 732 N N . ALA A 1 102 ? -2.266 -3.824 2.461 1.00 98.56 102 ALA A N 1
ATOM 733 C CA . ALA A 1 102 ? -1.372 -2.688 2.677 1.00 98.56 102 ALA A CA 1
ATOM 734 C C . ALA A 1 102 ? -1.564 -2.088 4.076 1.00 98.56 102 ALA A C 1
ATOM 736 O O . ALA A 1 102 ? -2.691 -1.823 4.492 1.00 98.56 102 ALA A O 1
ATOM 737 N N . ALA A 1 103 ? -0.463 -1.866 4.802 1.00 98.50 103 ALA A N 1
ATOM 738 C CA . ALA A 1 103 ? -0.464 -1.196 6.104 1.00 98.50 103 ALA A CA 1
ATOM 739 C C . ALA A 1 103 ? -0.136 0.297 5.939 1.00 98.50 103 ALA A C 1
ATOM 741 O O . ALA A 1 103 ? 0.993 0.678 5.593 1.00 98.50 103 ALA A O 1
ATOM 742 N N . VAL A 1 104 ? -1.127 1.151 6.178 1.00 98.19 104 VAL A N 1
ATOM 743 C CA . VAL A 1 104 ? -1.097 2.571 5.800 1.00 98.19 104 VAL A CA 1
ATOM 744 C C . VAL A 1 104 ? -1.546 3.466 6.957 1.00 98.19 104 VAL A C 1
ATOM 746 O O . VAL A 1 104 ? -2.324 3.001 7.789 1.00 98.19 104 VAL A O 1
ATOM 749 N N . PRO A 1 105 ? -1.043 4.710 7.072 1.00 98.25 105 PRO A N 1
ATOM 750 C CA . PRO A 1 105 ? -1.473 5.632 8.122 1.00 98.25 105 PRO A CA 1
ATOM 751 C C . PRO A 1 105 ? -2.983 5.872 8.066 1.00 98.25 105 PRO A C 1
ATOM 753 O O . PRO A 1 105 ? -3.575 5.897 6.994 1.00 98.25 105 PRO A O 1
ATOM 756 N N . ALA A 1 106 ? -3.614 6.002 9.230 1.00 97.94 106 ALA A N 1
ATOM 757 C CA . ALA A 1 106 ? -5.057 6.210 9.340 1.00 97.94 106 ALA A CA 1
ATOM 758 C C . ALA A 1 106 ? -5.489 7.668 9.077 1.00 97.94 106 ALA A C 1
ATOM 760 O O . ALA A 1 106 ? -6.673 7.985 9.167 1.00 97.94 106 ALA A O 1
ATOM 761 N N . ASP A 1 107 ? -4.545 8.571 8.837 1.00 96.31 107 ASP A N 1
ATOM 762 C CA . ASP A 1 107 ? -4.761 9.997 8.588 1.00 96.31 107 ASP A CA 1
ATOM 763 C C . ASP A 1 107 ? -4.444 10.416 7.141 1.00 96.31 107 ASP A C 1
ATOM 765 O O . ASP A 1 107 ? -4.406 11.613 6.850 1.00 96.31 107 ASP A O 1
ATOM 769 N N . GLU A 1 108 ? -4.262 9.442 6.241 1.00 92.44 108 GLU A N 1
ATOM 770 C CA . GLU A 1 108 ? -3.918 9.616 4.821 1.00 92.44 108 GLU A CA 1
ATOM 771 C C . GLU A 1 108 ? -4.894 8.902 3.869 1.00 92.44 108 GLU A C 1
ATOM 773 O O . GLU A 1 108 ? -5.498 7.879 4.270 1.00 92.44 108 GLU A O 1
#

Radius of gyration: 13.61 Å; chains: 1; bounding box: 32×25×37 Å

Sequence (108 aa):
MRAVTQNSVGGPDVLVTAELPDPSPKAGEVLVRVKAAGINPVDGAVRAGNYPLLGEPPFILGWDISGTVEALGAGVTSFKVGDDVFGMPRFPKQAAAYAELAAVPADE

Secondary structure (DSSP, 8-state):
-EEEEESS-SSGGG-EEEE-PPP---TTEEEEEEEEE---HHHHHHHTTSS-TT-SSSEE----EEEEEEEE-TT--S--TT-EEEE-TTTTS----SBSEEEEETT-